Protein AF-A0A2N5K0D9-F1 (afdb_monomer_lite)

Secondary structure (DSSP, 8-state):
-HHHHHHHHHHHHHHHHHHHHHHHHHHHTTPPPPTTTS-B-TTSPBPPHHHHHHHHHHHHHHHHS--S---

Sequence (71 aa):
MPQDKKRVYRQAMLAERRRLQKALETVEAGETIPDGEAPTNRDGAPMSPDEMRARIQDLERQLHLKPAGEA

pLDDT: mean 85.57, std 13.48, range [39.31, 95.88]

Foldseek 3Di:
DVVVVVVVVLVVLVVLLVLLVVLLVCVVVVHDDDPPSFDADPVRHGDDSVRSVVSNVVSVVVNPPDDPPDD

Structure (mmCIF, N/CA/C/O backbone):
data_AF-A0A2N5K0D9-F1
#
_entry.id   AF-A0A2N5K0D9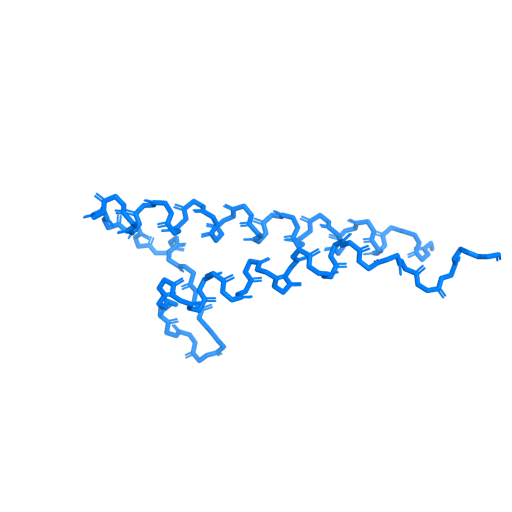-F1
#
loop_
_atom_site.group_PDB
_atom_site.id
_atom_site.type_symbol
_atom_site.label_atom_id
_atom_site.label_alt_id
_atom_site.label_comp_id
_atom_site.label_asym_id
_atom_site.label_entity_id
_atom_site.label_seq_id
_atom_site.pdbx_PDB_ins_code
_atom_site.Cartn_x
_atom_site.Cartn_y
_atom_site.Cartn_z
_atom_site.occupancy
_atom_site.B_iso_or_equiv
_atom_site.auth_seq_id
_atom_site.auth_comp_id
_atom_site.auth_asym_id
_atom_site.auth_atom_id
_atom_site.pdbx_PDB_model_num
ATOM 1 N N . MET A 1 1 ? 17.497 0.181 -25.613 1.00 53.03 1 MET A N 1
ATOM 2 C CA . MET A 1 1 ? 17.867 -0.560 -24.388 1.00 53.03 1 MET A CA 1
ATOM 3 C C . MET A 1 1 ? 16.618 -1.073 -23.658 1.00 53.03 1 MET A C 1
ATOM 5 O O . MET A 1 1 ? 15.943 -0.299 -22.991 1.00 53.03 1 MET A O 1
ATOM 9 N N . PRO A 1 2 ? 16.245 -2.357 -23.805 1.00 62.88 2 PRO A N 1
ATOM 10 C CA . PRO A 1 2 ? 15.088 -2.958 -23.119 1.00 62.88 2 PRO A CA 1
ATOM 11 C C . PRO A 1 2 ? 15.243 -3.083 -21.590 1.00 62.88 2 PRO A C 1
ATOM 13 O O . PRO A 1 2 ? 14.249 -3.200 -20.875 1.00 62.88 2 PRO A O 1
ATOM 16 N N . GLN A 1 3 ? 16.481 -3.053 -21.084 1.00 63.25 3 GLN A N 1
ATOM 17 C CA . GLN A 1 3 ? 16.802 -3.231 -19.663 1.00 63.25 3 GLN A CA 1
ATOM 18 C C . GLN A 1 3 ? 16.386 -2.030 -18.793 1.00 63.25 3 GLN A C 1
ATOM 20 O O . GLN A 1 3 ? 15.924 -2.224 -17.668 1.00 63.25 3 GLN A O 1
ATOM 25 N N . ASP A 1 4 ? 16.442 -0.801 -19.319 1.00 70.50 4 ASP A N 1
ATOM 26 C CA . ASP A 1 4 ? 16.078 0.402 -18.554 1.00 70.50 4 ASP A CA 1
ATOM 27 C C . ASP A 1 4 ? 14.580 0.465 -18.236 1.00 70.50 4 ASP A C 1
ATOM 29 O O . ASP A 1 4 ? 14.196 0.809 -17.120 1.00 70.50 4 ASP A O 1
ATOM 33 N N . LYS A 1 5 ? 13.721 0.034 -19.171 1.00 72.81 5 LYS A N 1
ATOM 34 C CA . LYS A 1 5 ? 12.263 -0.011 -18.962 1.00 72.81 5 LYS A CA 1
ATOM 35 C C . LYS A 1 5 ? 11.877 -0.966 -17.829 1.00 72.81 5 LYS A C 1
ATOM 37 O O . LYS A 1 5 ? 11.027 -0.634 -17.007 1.00 72.81 5 LYS A O 1
ATOM 42 N N . LYS A 1 6 ? 12.539 -2.126 -17.747 1.00 75.31 6 LYS A N 1
ATOM 43 C CA . LYS A 1 6 ? 12.321 -3.109 -16.671 1.00 75.31 6 LYS A CA 1
ATOM 44 C C . LYS A 1 6 ? 12.763 -2.565 -15.311 1.00 75.31 6 LYS A C 1
ATOM 46 O O . LYS A 1 6 ? 12.058 -2.753 -14.322 1.00 75.31 6 LYS A O 1
ATOM 51 N N . ARG A 1 7 ? 13.899 -1.857 -15.260 1.00 80.44 7 ARG A N 1
ATOM 52 C CA . ARG A 1 7 ? 14.404 -1.230 -14.027 1.00 80.44 7 ARG A CA 1
ATOM 53 C C . ARG A 1 7 ? 13.445 -0.156 -13.511 1.00 80.44 7 ARG A C 1
ATOM 55 O O . ARG A 1 7 ? 13.123 -0.167 -12.326 1.00 80.44 7 ARG A O 1
ATOM 62 N N . VAL A 1 8 ? 12.950 0.708 -14.398 1.00 85.25 8 VAL A N 1
ATOM 63 C CA . VAL A 1 8 ? 11.974 1.756 -14.055 1.00 85.25 8 VAL A CA 1
ATOM 64 C C . VAL A 1 8 ? 10.662 1.148 -13.559 1.00 85.25 8 VAL A C 1
ATOM 66 O O . VAL A 1 8 ? 10.162 1.554 -12.514 1.00 85.25 8 VAL A O 1
ATOM 69 N N . TYR A 1 9 ? 10.143 0.120 -14.237 1.00 86.25 9 TYR A N 1
ATOM 70 C CA . TYR A 1 9 ? 8.920 -0.567 -13.812 1.00 86.25 9 TYR A CA 1
ATOM 71 C C . TYR A 1 9 ? 9.065 -1.208 -12.423 1.00 86.25 9 TYR A C 1
ATOM 73 O O . TYR A 1 9 ? 8.205 -1.044 -11.561 1.00 86.25 9 TYR A O 1
ATOM 81 N N . ARG A 1 10 ? 10.202 -1.864 -12.157 1.00 88.56 10 ARG A N 1
ATOM 82 C CA . ARG A 1 10 ? 10.500 -2.433 -10.836 1.00 88.56 10 ARG A CA 1
ATOM 83 C C . ARG A 1 10 ? 10.593 -1.364 -9.747 1.00 88.56 10 ARG A C 1
ATOM 85 O O . ARG A 1 10 ? 10.088 -1.574 -8.648 1.00 88.56 10 ARG A O 1
ATOM 92 N N . GLN A 1 11 ? 11.226 -0.228 -10.037 1.00 91.12 11 GLN A N 1
ATOM 93 C CA . GLN A 1 11 ? 11.302 0.891 -9.096 1.00 91.12 11 GLN A CA 1
ATOM 94 C C . GLN A 1 11 ? 9.920 1.483 -8.798 1.00 91.12 11 GLN A C 1
ATOM 96 O O . GLN A 1 11 ? 9.625 1.742 -7.634 1.00 91.12 11 GLN A O 1
ATOM 101 N N . ALA A 1 12 ? 9.062 1.625 -9.812 1.00 91.75 12 ALA A N 1
ATOM 102 C CA . ALA A 1 12 ? 7.690 2.092 -9.635 1.00 91.75 12 ALA A CA 1
ATOM 103 C C . ALA A 1 12 ? 6.874 1.144 -8.737 1.00 91.75 12 ALA A C 1
ATOM 105 O O . ALA A 1 12 ? 6.266 1.600 -7.773 1.00 91.75 12 ALA A O 1
ATOM 106 N N . MET A 1 13 ? 6.946 -0.172 -8.972 1.00 92.75 13 MET A N 1
ATOM 107 C CA . MET A 1 13 ? 6.278 -1.172 -8.123 1.00 92.75 13 MET A CA 1
ATOM 108 C C . MET A 1 13 ? 6.774 -1.143 -6.670 1.00 92.75 13 MET A C 1
ATOM 110 O O . MET A 1 13 ? 5.981 -1.247 -5.736 1.00 92.75 13 MET A O 1
ATOM 114 N N . LEU A 1 14 ? 8.084 -0.975 -6.453 1.00 93.88 14 LEU A N 1
ATOM 115 C CA . LEU A 1 14 ? 8.652 -0.845 -5.106 1.00 93.88 14 LEU A CA 1
ATOM 116 C C . LEU A 1 14 ? 8.179 0.432 -4.399 1.00 93.88 14 LEU A C 1
ATOM 118 O O . LEU A 1 14 ? 7.920 0.399 -3.196 1.00 93.88 14 LEU A O 1
ATOM 122 N N . ALA A 1 15 ? 8.073 1.544 -5.128 1.00 94.19 15 ALA A N 1
ATOM 123 C CA . ALA A 1 15 ? 7.568 2.802 -4.592 1.00 94.19 15 ALA A CA 1
ATOM 124 C C . ALA A 1 15 ? 6.079 2.700 -4.226 1.00 94.19 15 ALA A C 1
ATOM 126 O O . ALA A 1 15 ? 5.694 3.101 -3.129 1.00 94.19 15 ALA A O 1
ATOM 127 N N . GLU A 1 16 ? 5.265 2.096 -5.096 1.00 93.94 16 GLU A N 1
ATOM 128 C CA . GLU A 1 16 ? 3.843 1.845 -4.843 1.00 93.94 16 GLU A CA 1
ATOM 129 C C . GLU A 1 16 ? 3.646 0.961 -3.605 1.00 93.94 16 GLU A C 1
ATOM 131 O O . GLU A 1 16 ? 2.893 1.327 -2.705 1.00 93.94 16 GLU A O 1
ATOM 136 N N . ARG A 1 17 ? 4.400 -0.144 -3.492 1.00 95.19 17 ARG A N 1
ATOM 137 C CA . ARG A 1 17 ? 4.348 -1.031 -2.319 1.00 95.19 17 ARG A CA 1
ATOM 138 C C . ARG A 1 17 ? 4.647 -0.271 -1.028 1.00 95.19 17 ARG A C 1
ATOM 140 O O . ARG A 1 17 ? 3.909 -0.417 -0.062 1.00 95.19 17 ARG A O 1
ATOM 147 N N . ARG A 1 18 ? 5.705 0.549 -1.005 1.00 95.25 18 ARG A N 1
ATOM 148 C CA . ARG A 1 18 ? 6.072 1.345 0.183 1.00 95.25 18 ARG A CA 1
ATOM 149 C C . ARG A 1 18 ? 4.988 2.353 0.559 1.00 95.25 18 ARG A C 1
ATOM 151 O O . ARG A 1 18 ? 4.702 2.512 1.740 1.00 95.25 18 ARG A O 1
ATOM 158 N N . ARG A 1 19 ? 4.378 3.015 -0.431 1.00 94.25 19 ARG A N 1
ATOM 159 C CA . ARG A 1 19 ? 3.271 3.953 -0.198 1.00 94.25 19 ARG A CA 1
ATOM 160 C C . ARG A 1 19 ? 2.071 3.243 0.430 1.00 94.25 19 ARG A C 1
ATOM 162 O O . ARG A 1 19 ? 1.530 3.739 1.410 1.00 94.25 19 ARG A O 1
ATOM 169 N N . LEU A 1 20 ? 1.693 2.083 -0.108 1.00 95.12 20 LEU A N 1
ATOM 170 C CA . LEU A 1 20 ? 0.584 1.283 0.414 1.00 95.12 20 LEU A CA 1
ATOM 171 C C . LEU A 1 20 ? 0.863 0.760 1.826 1.00 95.12 20 LEU A C 1
ATOM 173 O O . LEU A 1 20 ? -0.036 0.772 2.655 1.00 95.12 20 LEU A O 1
ATOM 177 N N . GLN A 1 21 ? 2.099 0.346 2.116 1.00 95.50 21 GLN A N 1
ATOM 178 C CA . GLN A 1 21 ? 2.496 -0.092 3.458 1.00 95.50 21 GLN A CA 1
ATOM 179 C C . GLN A 1 21 ? 2.361 1.029 4.485 1.00 95.50 21 GLN A C 1
ATOM 181 O O . GLN A 1 21 ? 1.716 0.830 5.505 1.00 95.50 21 GLN A O 1
ATOM 186 N N . LYS A 1 22 ? 2.885 2.222 4.180 1.00 94.88 22 LYS A N 1
ATOM 187 C CA . LYS A 1 22 ? 2.753 3.384 5.067 1.00 94.88 22 LYS A CA 1
ATOM 188 C C . LYS A 1 22 ? 1.283 3.748 5.302 1.00 94.88 22 LYS A C 1
ATOM 190 O O . LYS A 1 22 ? 0.886 3.989 6.431 1.00 94.88 22 LYS A O 1
ATOM 195 N N . ALA A 1 23 ? 0.475 3.765 4.240 1.00 94.44 23 ALA A N 1
ATOM 196 C CA . ALA A 1 23 ? -0.957 4.040 4.343 1.00 94.44 23 ALA A CA 1
ATOM 197 C C . ALA A 1 23 ? -1.681 3.010 5.226 1.00 94.44 23 ALA A C 1
ATOM 199 O O . ALA A 1 23 ? -2.502 3.386 6.058 1.00 94.44 23 ALA A O 1
ATOM 200 N N . LEU A 1 24 ? -1.347 1.727 5.074 1.00 94.94 24 LEU A N 1
ATOM 201 C CA . LEU A 1 24 ? -1.905 0.656 5.891 1.00 94.94 24 LEU A CA 1
ATOM 202 C C . LEU A 1 24 ? -1.504 0.801 7.365 1.00 94.94 24 LEU A C 1
ATOM 204 O O . LEU A 1 24 ? -2.376 0.720 8.220 1.00 94.94 24 LEU A O 1
ATOM 208 N N . GLU A 1 25 ? -0.228 1.075 7.656 1.00 95.31 25 GLU A N 1
ATOM 209 C CA . GLU A 1 25 ? 0.271 1.312 9.021 1.00 95.31 25 GLU A CA 1
ATOM 210 C C . GLU A 1 25 ? -0.458 2.483 9.696 1.00 95.31 25 GLU A C 1
ATOM 212 O O . GLU A 1 25 ? -0.892 2.356 10.838 1.00 95.31 25 GLU A O 1
ATOM 217 N N . THR A 1 26 ? -0.653 3.598 8.982 1.00 94.12 26 THR A N 1
ATOM 218 C CA . THR A 1 26 ? -1.422 4.753 9.473 1.00 94.12 26 THR A CA 1
ATOM 219 C C . THR A 1 26 ? -2.860 4.356 9.820 1.00 94.12 26 THR A C 1
ATOM 221 O O . THR A 1 26 ? -3.333 4.651 10.916 1.00 94.12 26 THR A O 1
ATOM 224 N N . VAL A 1 27 ? -3.552 3.632 8.934 1.00 92.94 27 VAL A N 1
ATOM 225 C CA . VAL A 1 27 ? -4.943 3.217 9.188 1.00 92.94 27 VAL A CA 1
ATOM 226 C C . VAL A 1 27 ? -5.035 2.194 10.325 1.00 92.94 27 VAL A C 1
ATOM 228 O O . VAL A 1 27 ? -5.946 2.275 11.146 1.00 92.94 27 VAL A O 1
ATOM 231 N N . GLU A 1 28 ? -4.094 1.253 10.415 1.00 92.38 28 GLU A N 1
ATOM 232 C CA . GLU A 1 28 ? -4.027 0.264 11.500 1.00 92.38 28 GLU A CA 1
ATOM 233 C C . GLU A 1 28 ? -3.702 0.902 12.858 1.00 92.38 28 GLU A C 1
ATOM 235 O O . GLU A 1 28 ? -4.188 0.428 13.885 1.00 92.38 28 GLU A O 1
ATOM 240 N N . ALA A 1 29 ? -2.954 2.009 12.871 1.00 94.50 29 ALA A N 1
ATOM 241 C CA . AL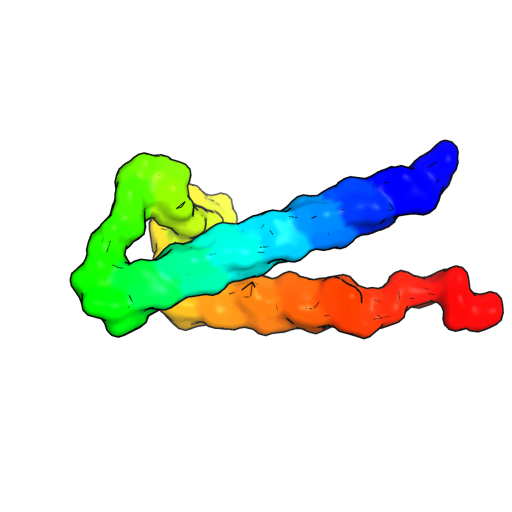A A 1 29 ? -2.736 2.834 14.057 1.00 94.50 29 ALA A CA 1
ATOM 242 C C . ALA A 1 29 ? -3.982 3.646 14.471 1.00 94.50 29 ALA A C 1
ATOM 244 O O . ALA A 1 29 ? -3.978 4.285 15.524 1.00 94.50 29 ALA A O 1
ATOM 245 N N . GLY A 1 30 ? -5.055 3.623 13.671 1.00 92.88 30 GLY A N 1
ATOM 246 C CA . GLY A 1 30 ? -6.250 4.440 13.880 1.00 92.88 30 GLY A CA 1
ATOM 247 C C . GLY A 1 30 ? -6.057 5.908 13.494 1.00 92.88 30 GLY A C 1
ATOM 248 O O . GLY A 1 30 ? -6.873 6.752 13.863 1.00 92.88 30 GLY A O 1
ATOM 249 N N . GLU A 1 31 ? -4.986 6.223 12.764 1.00 92.94 31 GLU A N 1
ATOM 250 C CA . GLU A 1 31 ? -4.703 7.558 12.254 1.00 92.94 31 GLU A CA 1
ATOM 251 C C . GLU A 1 31 ? -5.354 7.774 10.880 1.00 92.94 31 GLU A C 1
ATOM 253 O O . GLU A 1 31 ? -5.595 6.848 10.100 1.00 92.94 31 GLU A O 1
ATOM 258 N N . THR A 1 32 ? -5.637 9.034 10.556 1.00 88.94 32 THR A N 1
ATOM 259 C CA . THR A 1 32 ? -6.157 9.426 9.244 1.00 88.94 32 THR A CA 1
ATOM 260 C C . THR A 1 32 ? -5.017 9.671 8.266 1.00 88.94 32 THR A C 1
ATOM 262 O O . THR A 1 32 ? -4.096 10.433 8.563 1.00 88.94 32 THR A O 1
ATOM 265 N N . ILE A 1 33 ? -5.104 9.092 7.068 1.00 89.00 33 ILE A N 1
ATOM 266 C CA . ILE A 1 33 ? -4.160 9.396 5.987 1.00 89.00 33 ILE A CA 1
ATOM 267 C C . ILE A 1 33 ? -4.395 10.843 5.512 1.00 89.00 33 ILE A C 1
ATOM 269 O O . ILE A 1 33 ? -5.551 11.208 5.293 1.00 89.00 33 ILE A O 1
ATOM 273 N N . PRO A 1 34 ? -3.339 11.658 5.312 1.00 86.69 34 PRO A N 1
ATOM 274 C CA . PRO A 1 34 ? -3.475 13.004 4.765 1.00 86.69 34 PRO A CA 1
ATOM 275 C C . PRO A 1 34 ? -4.195 13.043 3.409 1.00 86.69 34 PRO A C 1
ATOM 277 O O . PRO A 1 34 ? -4.021 12.157 2.562 1.00 86.69 34 PRO A O 1
ATOM 280 N N . ASP A 1 35 ? -4.958 14.113 3.178 1.00 79.56 35 ASP A N 1
ATOM 281 C CA . ASP A 1 35 ? -5.646 14.347 1.907 1.00 79.56 35 ASP A CA 1
ATOM 282 C C . ASP A 1 35 ? -4.655 14.360 0.731 1.00 79.56 35 ASP A C 1
ATOM 284 O O . ASP A 1 35 ? -3.611 15.012 0.766 1.00 79.56 35 ASP A O 1
ATOM 288 N N . GLY A 1 36 ? -4.969 13.602 -0.323 1.00 81.00 36 GLY A N 1
ATOM 289 C CA . GLY A 1 36 ? -4.103 13.419 -1.497 1.00 81.00 36 GLY A CA 1
ATOM 290 C C . GLY A 1 36 ? -3.015 12.342 -1.348 1.00 81.00 36 GLY A C 1
ATOM 291 O O . GLY A 1 36 ? -2.464 11.886 -2.357 1.00 81.00 36 GLY A O 1
ATOM 292 N N . GLU A 1 37 ? -2.738 11.865 -0.130 1.00 84.88 37 GLU A N 1
ATOM 293 C CA . GLU A 1 37 ? -1.836 10.727 0.101 1.00 84.88 37 GLU A CA 1
ATOM 294 C C . GLU A 1 37 ? -2.569 9.382 0.111 1.00 84.88 37 GLU A C 1
ATOM 296 O O . GLU A 1 37 ? -1.949 8.363 -0.222 1.00 84.88 37 GLU A O 1
ATOM 301 N N . ALA A 1 38 ? -3.879 9.394 0.383 1.00 87.44 38 ALA A N 1
ATOM 302 C CA . ALA A 1 38 ? -4.734 8.212 0.389 1.00 87.44 38 ALA A CA 1
ATOM 303 C C . ALA A 1 38 ? -4.602 7.412 -0.922 1.00 87.44 38 ALA A C 1
ATOM 305 O O . ALA A 1 38 ? -4.824 7.960 -2.007 1.00 87.44 38 ALA A O 1
ATOM 306 N N . PRO A 1 39 ? -4.209 6.128 -0.856 1.00 92.31 39 PRO A N 1
ATOM 307 C CA . PRO A 1 39 ? -4.180 5.285 -2.036 1.00 92.31 39 PRO A CA 1
ATOM 308 C C . PRO A 1 39 ? -5.609 5.059 -2.529 1.00 92.31 39 PRO A C 1
ATOM 310 O O . PRO A 1 39 ? -6.512 4.780 -1.740 1.00 92.31 39 PRO A O 1
ATOM 313 N N . THR A 1 40 ? -5.805 5.189 -3.837 1.00 93.00 40 THR A N 1
ATOM 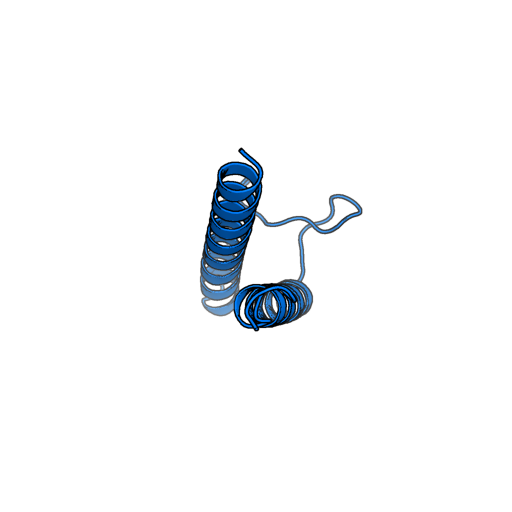314 C CA . THR A 1 40 ? -7.104 5.017 -4.482 1.00 93.00 40 THR A CA 1
ATOM 315 C C . THR A 1 40 ? -7.136 3.747 -5.319 1.00 93.00 40 THR A C 1
ATOM 317 O O . THR A 1 40 ? -6.127 3.313 -5.880 1.00 93.00 40 THR A O 1
ATOM 320 N N . ASN A 1 41 ? -8.309 3.126 -5.385 1.00 90.06 41 ASN A N 1
ATOM 321 C CA . ASN A 1 41 ? -8.564 1.996 -6.258 1.00 90.06 41 ASN A CA 1
ATOM 322 C C . ASN A 1 41 ? -8.777 2.468 -7.712 1.00 90.06 41 ASN A C 1
ATOM 324 O O . ASN A 1 41 ? -8.638 3.648 -8.043 1.00 90.06 41 ASN A O 1
ATOM 328 N N . ARG A 1 42 ? -9.108 1.530 -8.607 1.00 86.38 42 ARG A N 1
ATOM 329 C CA . ARG A 1 42 ? -9.301 1.817 -10.041 1.00 86.38 42 ARG A CA 1
ATOM 330 C C . ARG A 1 42 ? -10.444 2.789 -10.323 1.00 86.38 42 ARG A C 1
ATOM 332 O O . ARG A 1 42 ? -10.390 3.486 -11.330 1.00 86.38 42 ARG A O 1
ATOM 339 N N . ASP A 1 43 ? -11.429 2.842 -9.437 1.00 89.50 43 ASP A N 1
ATOM 340 C CA . ASP A 1 43 ? -12.594 3.718 -9.544 1.00 89.50 43 ASP A CA 1
ATOM 341 C C . ASP A 1 43 ? -12.336 5.100 -8.916 1.00 89.50 43 ASP A C 1
ATOM 343 O O . ASP A 1 43 ? -13.220 5.952 -8.885 1.00 89.50 43 ASP A O 1
ATOM 347 N N . GLY A 1 44 ? -11.117 5.343 -8.415 1.00 88.38 44 GLY A N 1
ATOM 348 C CA . GLY A 1 44 ? -10.733 6.594 -7.765 1.00 88.38 44 GLY A CA 1
ATOM 349 C C . GLY A 1 44 ? -11.221 6.723 -6.320 1.00 88.38 44 GLY A C 1
ATOM 350 O O . GLY A 1 44 ? -11.013 7.769 -5.710 1.00 88.38 44 GLY A O 1
ATOM 351 N N . ALA A 1 45 ? -11.831 5.678 -5.755 1.00 89.88 45 ALA A N 1
ATOM 352 C CA . ALA A 1 45 ? -12.246 5.655 -4.357 1.00 89.88 45 ALA A CA 1
ATOM 353 C C . ALA A 1 45 ? -11.058 5.301 -3.441 1.00 89.88 45 ALA A C 1
ATOM 355 O O . ALA A 1 45 ? -10.175 4.551 -3.868 1.00 89.88 45 ALA A O 1
ATOM 356 N N . PRO A 1 46 ? -11.007 5.799 -2.191 1.00 90.00 46 PRO A N 1
ATOM 357 C CA . PRO A 1 46 ? -9.996 5.382 -1.223 1.00 90.00 46 PRO A CA 1
ATOM 358 C C . PRO A 1 46 ? -9.997 3.862 -1.044 1.00 90.00 46 PRO A C 1
ATOM 360 O O . PRO A 1 46 ? -11.056 3.255 -0.887 1.00 90.00 46 PRO A O 1
ATOM 363 N N . MET A 1 47 ? -8.816 3.249 -1.061 1.00 93.06 47 MET A N 1
ATOM 364 C CA . MET A 1 47 ? -8.679 1.819 -0.803 1.00 93.06 47 MET A CA 1
ATOM 365 C C . MET A 1 47 ? -8.992 1.515 0.662 1.00 93.06 47 MET A C 1
ATOM 367 O O . MET A 1 47 ? -8.540 2.212 1.570 1.00 93.06 47 MET A O 1
ATOM 371 N N . SER A 1 48 ? -9.713 0.427 0.895 1.00 92.75 48 SER A N 1
ATOM 372 C CA . SER A 1 48 ? -9.837 -0.192 2.212 1.00 92.75 48 SER A CA 1
ATOM 373 C C . SER A 1 48 ? -8.515 -0.851 2.644 1.00 92.75 48 SER A C 1
ATOM 375 O O . SER A 1 48 ? -7.689 -1.205 1.794 1.00 92.75 48 SER A O 1
ATOM 377 N N . PRO A 1 49 ? -8.297 -1.080 3.953 1.00 92.81 49 PRO A N 1
ATOM 378 C CA . PRO A 1 49 ? -7.122 -1.804 4.445 1.00 92.81 49 PRO A CA 1
ATOM 379 C C . PRO A 1 49 ? -6.922 -3.173 3.782 1.00 92.81 49 PRO A C 1
ATOM 381 O O . PRO A 1 49 ? -5.797 -3.546 3.449 1.00 92.81 49 PRO A O 1
ATOM 384 N N . ASP A 1 50 ? -8.008 -3.907 3.533 1.00 94.62 50 ASP A N 1
ATOM 385 C CA . ASP A 1 50 ? -7.943 -5.223 2.895 1.00 94.62 50 ASP A CA 1
ATOM 386 C C . ASP A 1 50 ? -7.535 -5.130 1.420 1.00 94.62 50 ASP A C 1
ATOM 388 O O . ASP A 1 50 ? -6.714 -5.924 0.954 1.00 94.62 50 ASP A O 1
ATOM 392 N N . GLU A 1 51 ? -8.011 -4.116 0.693 1.00 95.12 51 GLU A N 1
ATOM 393 C CA . GLU A 1 51 ? -7.546 -3.843 -0.671 1.00 95.12 51 GLU A CA 1
ATOM 394 C C . GLU A 1 51 ? -6.063 -3.452 -0.693 1.00 95.12 51 GLU A C 1
ATOM 396 O O . GLU A 1 51 ? -5.319 -3.915 -1.564 1.00 95.12 51 GLU A O 1
ATOM 401 N N . MET A 1 52 ? -5.604 -2.636 0.266 1.00 94.81 52 MET A N 1
ATOM 402 C CA . MET A 1 52 ? -4.186 -2.270 0.381 1.00 94.81 52 MET A CA 1
ATOM 403 C C . MET A 1 52 ? -3.323 -3.514 0.615 1.00 94.81 52 MET A C 1
ATOM 405 O O . MET A 1 52 ? -2.334 -3.716 -0.093 1.00 94.81 52 MET A O 1
ATOM 409 N N . ARG A 1 53 ? -3.723 -4.394 1.543 1.00 95.62 53 ARG A N 1
ATOM 410 C CA . ARG A 1 53 ? -3.042 -5.672 1.819 1.00 95.62 53 ARG A CA 1
ATOM 411 C C . ARG A 1 53 ? -2.997 -6.575 0.586 1.00 95.62 53 ARG A C 1
ATOM 413 O O . ARG A 1 53 ? -1.935 -7.110 0.259 1.00 95.62 53 ARG A O 1
ATOM 420 N N . ALA A 1 54 ? -4.116 -6.712 -0.125 1.00 95.88 54 ALA A N 1
ATOM 421 C CA . ALA A 1 54 ? -4.190 -7.511 -1.346 1.00 95.88 54 ALA A CA 1
ATOM 422 C C . ALA A 1 54 ? -3.250 -6.971 -2.436 1.00 95.88 54 ALA A C 1
ATOM 424 O O . ALA A 1 54 ? -2.513 -7.737 -3.062 1.00 95.88 54 ALA A O 1
ATOM 425 N N . ARG A 1 55 ? -3.212 -5.646 -2.626 1.00 94.81 55 ARG A N 1
ATOM 426 C CA . ARG A 1 55 ? -2.325 -5.004 -3.604 1.00 94.81 55 ARG A CA 1
ATOM 427 C C . ARG A 1 55 ? -0.850 -5.120 -3.222 1.00 94.81 55 ARG A C 1
ATOM 429 O O . ARG A 1 55 ? -0.022 -5.351 -4.100 1.00 94.81 55 ARG A O 1
ATOM 436 N N . ILE A 1 56 ? -0.513 -5.016 -1.936 1.00 95.00 56 ILE A N 1
ATOM 437 C CA . ILE A 1 56 ? 0.852 -5.247 -1.439 1.00 95.00 56 ILE A CA 1
ATOM 438 C C . ILE A 1 56 ? 1.304 -6.676 -1.766 1.00 95.00 56 ILE A C 1
ATOM 440 O O . ILE A 1 56 ? 2.385 -6.842 -2.331 1.00 95.00 56 ILE A O 1
ATOM 444 N N . GLN A 1 57 ? 0.479 -7.693 -1.489 1.00 95.12 57 GLN A N 1
ATOM 445 C CA . GLN A 1 57 ? 0.814 -9.083 -1.831 1.00 95.12 57 GLN A CA 1
ATOM 446 C C . GLN A 1 57 ? 0.993 -9.292 -3.338 1.00 95.12 57 GLN A C 1
ATOM 448 O O . GLN A 1 57 ? 1.899 -10.007 -3.764 1.00 95.12 57 GLN A O 1
ATOM 453 N N . ASP A 1 58 ? 0.138 -8.682 -4.156 1.00 94.19 58 ASP A N 1
ATOM 454 C CA . ASP A 1 58 ? 0.245 -8.748 -5.613 1.00 94.19 58 ASP A CA 1
ATOM 455 C C . ASP A 1 58 ? 1.557 -8.118 -6.117 1.00 94.19 58 ASP A C 1
ATOM 457 O O . ASP A 1 58 ? 2.298 -8.743 -6.880 1.00 94.19 58 ASP A O 1
ATOM 461 N N . LEU A 1 59 ? 1.917 -6.934 -5.609 1.00 93.25 59 LEU A N 1
ATOM 462 C CA . LEU A 1 59 ? 3.195 -6.281 -5.908 1.00 93.25 59 LEU A CA 1
ATOM 463 C C . LEU A 1 59 ? 4.389 -7.139 -5.480 1.00 93.25 59 LEU A C 1
ATOM 465 O O . LEU A 1 59 ? 5.362 -7.256 -6.221 1.00 93.25 59 LEU A O 1
ATOM 469 N N . GLU A 1 60 ? 4.328 -7.780 -4.313 1.00 91.75 60 GLU A N 1
ATOM 470 C CA . GLU A 1 60 ? 5.377 -8.694 -3.856 1.00 91.75 60 GLU A CA 1
ATOM 471 C C . GLU A 1 60 ? 5.528 -9.907 -4.771 1.00 91.75 60 GLU A C 1
ATOM 473 O O . GLU A 1 60 ? 6.651 -10.278 -5.113 1.00 91.75 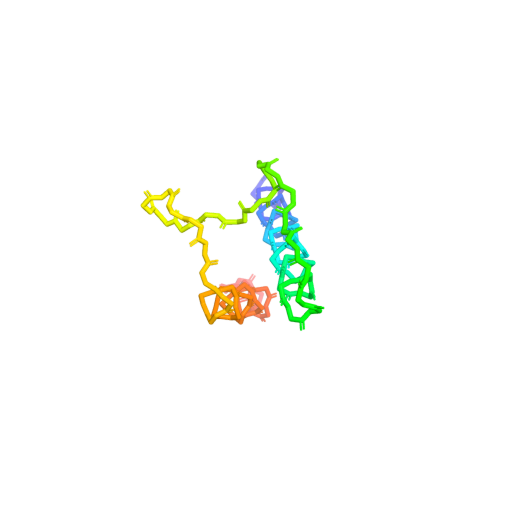60 GLU A O 1
ATOM 478 N N . ARG A 1 61 ? 4.422 -10.504 -5.225 1.00 91.12 61 ARG A N 1
ATOM 479 C CA . ARG A 1 61 ? 4.462 -11.606 -6.197 1.00 91.12 61 ARG A CA 1
ATOM 480 C C . ARG A 1 61 ? 5.089 -11.153 -7.512 1.00 91.12 61 ARG A C 1
ATOM 482 O O . ARG A 1 61 ? 5.971 -11.838 -8.020 1.00 91.12 61 ARG A O 1
ATOM 489 N N . GLN A 1 62 ? 4.704 -9.987 -8.027 1.00 88.50 62 GLN A N 1
ATOM 490 C CA . GLN A 1 62 ? 5.263 -9.419 -9.261 1.00 88.50 62 GLN A CA 1
ATOM 491 C C . GLN A 1 62 ? 6.755 -9.087 -9.140 1.00 88.50 62 GLN A C 1
ATOM 493 O O . GLN A 1 62 ? 7.506 -9.254 -10.099 1.00 88.50 62 GLN A O 1
ATOM 498 N N . LEU A 1 63 ? 7.201 -8.652 -7.959 1.00 86.69 63 LEU A N 1
ATOM 499 C CA . LEU A 1 63 ? 8.605 -8.351 -7.677 1.00 86.69 63 LEU A CA 1
ATOM 500 C C . LEU A 1 63 ? 9.473 -9.604 -7.478 1.00 86.69 63 LEU A C 1
ATOM 502 O O . LEU A 1 63 ? 10.679 -9.532 -7.736 1.00 86.69 63 LEU A O 1
ATOM 506 N N . HIS A 1 64 ? 8.886 -10.711 -7.010 1.00 81.50 64 HIS A N 1
ATOM 507 C CA . HIS A 1 64 ? 9.564 -11.997 -6.798 1.00 81.50 64 HIS A CA 1
ATOM 508 C C . HIS A 1 64 ? 9.504 -12.942 -8.001 1.00 81.50 64 HIS A C 1
ATOM 510 O O . HIS A 1 64 ? 10.364 -13.815 -8.124 1.00 81.50 64 HIS A O 1
ATOM 516 N N . LEU A 1 65 ? 8.523 -12.787 -8.895 1.00 73.81 65 LEU A N 1
ATOM 517 C CA . LEU A 1 65 ? 8.502 -13.490 -10.172 1.00 73.81 65 LEU A CA 1
ATOM 518 C C . LEU A 1 65 ? 9.782 -13.131 -10.937 1.00 73.81 65 LEU A C 1
ATOM 520 O O . LEU A 1 65 ? 9.969 -11.990 -11.367 1.00 73.81 65 LEU A O 1
ATOM 524 N N . LYS A 1 66 ? 10.688 -14.110 -11.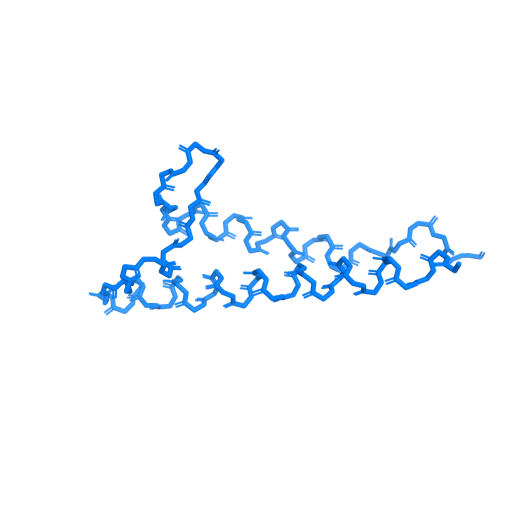093 1.00 57.66 66 LYS A N 1
ATOM 525 C CA . LYS A 1 66 ? 11.844 -13.960 -11.983 1.00 57.66 66 LYS A CA 1
ATOM 526 C C . LYS A 1 66 ? 11.315 -13.530 -13.354 1.00 57.66 66 LYS A C 1
ATOM 528 O O . LYS A 1 66 ? 10.385 -14.169 -13.856 1.00 57.66 66 LYS A O 1
ATOM 533 N N . PRO A 1 67 ? 11.865 -12.474 -13.981 1.00 55.88 67 PRO A N 1
ATOM 534 C CA . PRO A 1 67 ? 11.511 -12.177 -15.359 1.00 55.88 67 PRO A CA 1
ATOM 535 C C . PRO A 1 67 ? 11.811 -13.433 -16.184 1.00 55.88 67 PRO A C 1
ATOM 537 O O . PRO A 1 67 ? 12.895 -13.993 -16.052 1.00 55.88 67 PRO A O 1
ATOM 540 N N . ALA A 1 68 ? 10.848 -13.894 -16.985 1.00 52.53 68 ALA A N 1
ATOM 541 C CA . ALA A 1 68 ? 10.890 -15.150 -17.743 1.00 52.53 68 ALA A CA 1
ATOM 542 C C . ALA A 1 68 ? 11.946 -15.171 -18.879 1.00 52.53 68 ALA A C 1
ATOM 544 O O . ALA A 1 68 ? 11.637 -15.490 -20.019 1.00 52.53 68 ALA A O 1
ATOM 545 N N . GLY A 1 69 ? 13.189 -14.779 -18.599 1.00 52.25 69 GLY A N 1
ATOM 546 C CA . GLY A 1 69 ? 14.263 -14.643 -19.582 1.00 52.25 69 GLY A CA 1
ATOM 547 C C . GLY A 1 69 ? 15.670 -14.702 -18.990 1.00 52.25 69 GLY A C 1
ATOM 548 O O . GLY A 1 69 ? 16.559 -14.054 -19.527 1.00 52.25 69 GLY A O 1
ATOM 549 N N . GLU A 1 70 ? 15.866 -15.435 -17.894 1.00 49.78 70 GLU A N 1
ATOM 550 C CA . GLU A 1 70 ? 17.192 -15.898 -17.462 1.00 49.78 70 GLU A CA 1
ATOM 551 C C . GLU A 1 70 ? 17.182 -17.432 -17.427 1.00 49.78 70 GLU A C 1
ATOM 553 O O . GLU A 1 70 ? 16.810 -18.041 -16.421 1.00 49.78 70 GLU A O 1
ATOM 558 N N .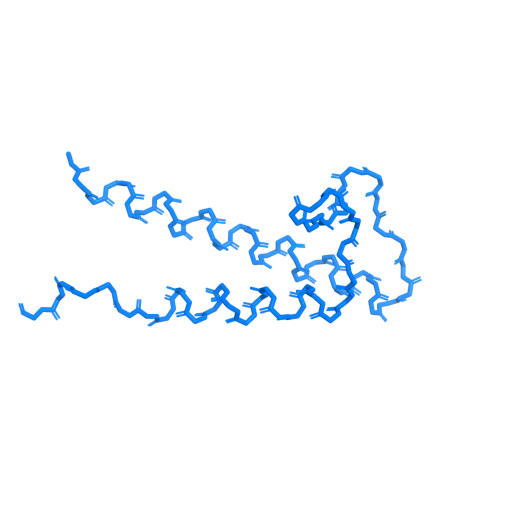 ALA A 1 71 ? 17.542 -18.030 -18.561 1.00 39.31 71 ALA A N 1
ATOM 559 C CA . ALA A 1 71 ? 18.077 -19.379 -18.704 1.00 39.31 71 ALA A CA 1
ATOM 560 C C . ALA A 1 71 ? 19.121 -19.338 -19.825 1.00 39.31 71 ALA A C 1
ATOM 562 O O . ALA A 1 71 ? 18.839 -18.655 -20.839 1.00 39.31 71 ALA A O 1
#

Radius of gyration: 14.42 Å; chains: 1; bounding box: 31×34×38 Å